Protein AF-A0A4V6NZZ9-F1 (afdb_monomer_lite)

Radius of gyration: 23.92 Å; chains: 1; bounding box: 42×45×60 Å

pLDDT: mean 83.62, std 13.36, range [43.34, 97.0]

Organism: NCBI:txid127458

Structure (mmCIF, N/CA/C/O backbone):
data_AF-A0A4V6NZZ9-F1
#
_entry.id   AF-A0A4V6NZZ9-F1
#
loop_
_atom_site.group_PDB
_atom_site.id
_atom_site.type_symbol
_atom_site.label_atom_id
_atom_site.label_alt_id
_atom_site.label_comp_id
_atom_site.label_asym_id
_atom_site.label_entity_id
_atom_site.label_seq_id
_atom_site.pdbx_PDB_ins_code
_atom_site.Cartn_x
_atom_site.Cartn_y
_atom_site.Cartn_z
_atom_site.occupancy
_atom_site.B_iso_or_equiv
_atom_site.auth_seq_id
_atom_site.auth_comp_id
_atom_site.auth_asym_id
_atom_site.auth_atom_id
_atom_site.pdbx_PDB_model_num
ATOM 1 N N . MET A 1 1 ? 29.992 -33.718 -36.422 1.00 43.66 1 MET A N 1
ATOM 2 C CA . MET A 1 1 ? 28.604 -33.218 -36.362 1.00 43.66 1 MET A CA 1
ATOM 3 C C . MET A 1 1 ? 28.650 -31.976 -35.495 1.00 43.66 1 MET A C 1
ATOM 5 O O . MET A 1 1 ? 28.782 -32.133 -34.294 1.00 43.66 1 MET A O 1
ATOM 9 N N . ASN A 1 2 ? 28.701 -30.781 -36.085 1.00 43.34 2 ASN A N 1
ATOM 10 C CA . ASN A 1 2 ? 28.730 -29.532 -35.322 1.00 43.34 2 ASN A CA 1
ATOM 11 C C . ASN A 1 2 ? 27.584 -28.636 -35.777 1.00 43.34 2 ASN A C 1
ATOM 13 O O . ASN A 1 2 ? 27.246 -28.614 -36.958 1.00 43.34 2 ASN A O 1
ATOM 17 N N . ALA A 1 3 ? 26.988 -28.029 -34.759 1.00 56.53 3 ALA A N 1
ATOM 18 C CA . ALA A 1 3 ? 25.713 -27.346 -34.683 1.00 56.53 3 ALA A CA 1
ATOM 19 C C . ALA A 1 3 ? 25.401 -26.397 -35.845 1.00 56.53 3 ALA A C 1
ATOM 21 O O . ALA A 1 3 ? 26.280 -25.747 -36.403 1.00 56.53 3 ALA A O 1
ATOM 22 N N . VAL A 1 4 ? 24.106 -26.331 -36.152 1.00 58.25 4 VAL A N 1
ATOM 23 C CA . VAL A 1 4 ? 23.476 -25.318 -37.002 1.00 58.25 4 VAL A CA 1
ATOM 24 C C . VAL A 1 4 ? 23.918 -23.934 -36.501 1.00 58.25 4 VAL A C 1
ATOM 26 O O . VAL A 1 4 ? 23.818 -23.703 -35.293 1.00 58.25 4 VAL A O 1
ATOM 29 N N . PRO A 1 5 ? 24.464 -23.053 -37.360 1.00 60.06 5 PRO A N 1
ATOM 30 C CA . PRO A 1 5 ? 24.799 -21.702 -36.946 1.00 60.06 5 PRO A CA 1
ATOM 31 C C . PRO A 1 5 ? 23.506 -20.988 -36.562 1.00 60.06 5 PRO A C 1
ATOM 33 O O . PRO A 1 5 ? 22.505 -21.101 -37.263 1.00 60.06 5 PRO A O 1
ATOM 36 N N . ASP A 1 6 ? 23.555 -20.324 -35.413 1.00 66.19 6 ASP A N 1
ATOM 37 C CA . ASP A 1 6 ? 22.527 -19.425 -34.905 1.00 66.19 6 ASP A CA 1
ATOM 38 C C . ASP A 1 6 ? 22.028 -18.535 -36.056 1.00 66.19 6 ASP A C 1
ATOM 40 O O . ASP A 1 6 ? 22.841 -17.912 -36.741 1.00 66.19 6 ASP A O 1
ATOM 44 N N . ASP A 1 7 ? 20.717 -18.543 -36.314 1.00 66.06 7 ASP A N 1
ATOM 45 C CA . ASP A 1 7 ? 20.020 -17.955 -37.479 1.00 66.06 7 ASP A CA 1
ATOM 46 C C . ASP A 1 7 ? 20.106 -16.409 -37.547 1.00 66.06 7 ASP A C 1
ATOM 48 O O . ASP A 1 7 ? 19.305 -15.734 -38.202 1.00 66.06 7 ASP A O 1
ATOM 52 N N . LEU A 1 8 ? 21.073 -15.811 -36.859 1.00 68.75 8 LEU A N 1
ATOM 53 C CA . LEU A 1 8 ? 21.315 -14.383 -36.836 1.00 68.75 8 LEU A CA 1
ATOM 54 C C . LEU A 1 8 ? 22.220 -14.014 -38.012 1.00 68.75 8 LEU A C 1
ATOM 56 O O . LEU A 1 8 ? 23.381 -14.419 -38.095 1.00 68.75 8 LEU A O 1
ATOM 60 N N . LEU A 1 9 ? 21.682 -13.218 -38.943 1.00 74.62 9 LEU A N 1
ATOM 61 C CA . LEU A 1 9 ? 22.516 -12.563 -39.951 1.00 74.62 9 LEU A CA 1
ATOM 62 C C . LEU A 1 9 ? 23.601 -11.743 -39.227 1.00 74.62 9 LEU A C 1
ATOM 64 O O . LEU A 1 9 ? 23.307 -11.189 -38.170 1.00 74.62 9 LEU A O 1
ATOM 68 N N . PRO A 1 10 ? 24.820 -11.603 -39.784 1.00 68.62 10 PRO A N 1
ATOM 69 C CA . PRO A 1 10 ? 25.915 -10.852 -39.150 1.00 68.62 10 PRO A CA 1
ATOM 70 C C . PRO A 1 10 ? 25.541 -9.421 -38.732 1.00 68.62 10 PRO A C 1
ATOM 72 O O . PRO A 1 10 ? 26.131 -8.846 -37.828 1.00 68.62 10 PRO A O 1
ATOM 75 N N . GLU A 1 11 ? 24.531 -8.850 -39.383 1.00 70.00 11 GLU A N 1
ATOM 76 C CA . GLU A 1 11 ? 23.946 -7.539 -39.091 1.00 70.00 11 GLU A CA 1
ATOM 77 C C . GLU A 1 11 ? 23.176 -7.486 -37.752 1.00 70.00 11 GLU A C 1
ATOM 79 O O . GLU A 1 11 ? 22.865 -6.398 -37.270 1.00 70.00 11 GLU A O 1
ATOM 84 N N . TYR A 1 12 ? 22.884 -8.640 -37.147 1.00 69.44 12 TYR A N 1
ATOM 85 C CA . TYR A 1 12 ? 22.201 -8.807 -35.861 1.00 69.44 12 TYR A CA 1
ATOM 86 C C . TYR A 1 12 ? 23.116 -9.366 -34.756 1.00 69.44 12 TYR A C 1
ATOM 88 O O . TYR A 1 12 ? 22.624 -9.702 -33.677 1.00 69.44 12 TYR A O 1
ATOM 96 N N . ASP A 1 13 ? 24.432 -9.439 -34.991 1.00 73.31 13 ASP A N 1
ATOM 97 C CA . ASP A 1 13 ? 25.426 -9.723 -33.947 1.00 73.31 13 ASP A CA 1
ATOM 98 C C . ASP A 1 13 ? 25.680 -8.450 -33.119 1.00 73.31 13 ASP A C 1
ATOM 100 O O . ASP A 1 13 ? 26.605 -7.670 -33.359 1.00 73.31 13 ASP A O 1
ATOM 104 N N . PHE A 1 14 ? 24.760 -8.163 -32.197 1.00 81.12 14 PHE A N 1
ATOM 105 C CA . PHE A 1 14 ? 24.847 -6.989 -31.334 1.00 81.12 14 PHE A CA 1
ATOM 106 C C . PHE A 1 14 ? 25.808 -7.236 -30.163 1.00 81.12 14 PHE A C 1
ATOM 108 O O . PHE A 1 14 ? 25.621 -8.154 -29.364 1.00 81.12 14 PHE A O 1
ATOM 115 N N . ASP A 1 15 ? 26.792 -6.349 -29.994 1.00 81.12 15 ASP A N 1
ATOM 116 C CA . ASP A 1 15 ? 27.679 -6.358 -28.828 1.00 81.12 15 ASP A CA 1
ATOM 117 C C . ASP A 1 15 ? 26.951 -5.834 -27.576 1.00 81.12 15 ASP A C 1
ATOM 119 O O . ASP A 1 15 ? 26.801 -4.629 -27.357 1.00 81.12 15 ASP A O 1
ATOM 123 N N . TYR A 1 16 ? 26.507 -6.762 -26.728 1.00 80.06 16 TYR A N 1
ATOM 124 C CA . TYR A 1 16 ? 25.882 -6.469 -25.437 1.00 80.06 16 TYR A CA 1
ATOM 125 C C . TYR A 1 16 ? 26.884 -6.366 -24.273 1.00 80.06 16 TYR A C 1
ATOM 127 O O . TYR A 1 16 ? 26.459 -6.278 -23.120 1.00 80.06 16 TYR A O 1
ATOM 135 N N . SER A 1 17 ? 28.200 -6.346 -24.518 1.00 83.06 17 SER A N 1
ATOM 136 C CA . SER A 1 17 ? 29.222 -6.307 -23.452 1.00 83.06 17 SER A CA 1
ATOM 137 C C . SER A 1 17 ? 29.140 -5.065 -22.554 1.00 83.06 17 SER A C 1
ATOM 139 O O . SER A 1 17 ? 29.576 -5.101 -21.405 1.00 83.06 17 SER A O 1
ATOM 141 N N . GLN A 1 18 ? 28.558 -3.977 -23.063 1.00 83.44 18 GLN A N 1
ATOM 142 C CA . GLN A 1 18 ? 28.324 -2.725 -22.335 1.00 83.44 18 GLN A CA 1
ATOM 143 C C . GLN A 1 18 ? 26.859 -2.541 -21.909 1.00 83.44 18 GLN A C 1
ATOM 145 O O . GLN A 1 18 ? 26.487 -1.472 -21.420 1.00 8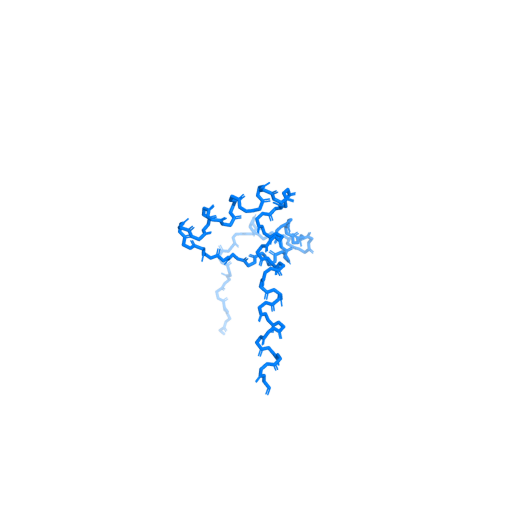3.44 18 GLN A O 1
ATOM 150 N N . ALA A 1 19 ? 26.004 -3.549 -22.103 1.00 84.25 19 ALA A N 1
ATOM 151 C CA . ALA A 1 19 ? 24.608 -3.462 -21.707 1.00 84.25 19 ALA A CA 1
ATOM 152 C C . ALA A 1 19 ? 24.508 -3.337 -20.181 1.00 84.25 19 ALA A C 1
ATOM 154 O O . ALA A 1 19 ? 24.965 -4.197 -19.429 1.00 84.25 19 ALA A O 1
ATOM 155 N N . GLN A 1 20 ? 23.893 -2.251 -19.718 1.00 82.50 20 GLN A N 1
ATOM 156 C CA . GLN A 1 20 ? 23.649 -2.036 -18.299 1.00 82.50 20 GLN A CA 1
ATOM 157 C C . GLN A 1 20 ? 22.240 -2.496 -17.922 1.00 82.50 20 GLN A C 1
ATOM 159 O O . GLN A 1 20 ? 21.301 -2.324 -18.709 1.00 82.50 20 GLN A O 1
ATOM 164 N N . PRO A 1 21 ? 22.058 -3.043 -16.707 1.00 81.38 21 PRO A N 1
ATOM 165 C CA . PRO A 1 21 ? 20.731 -3.312 -16.183 1.00 81.38 21 PRO A CA 1
ATOM 166 C C . PRO A 1 21 ? 19.882 -2.032 -16.230 1.00 81.38 21 PRO A C 1
ATOM 168 O O .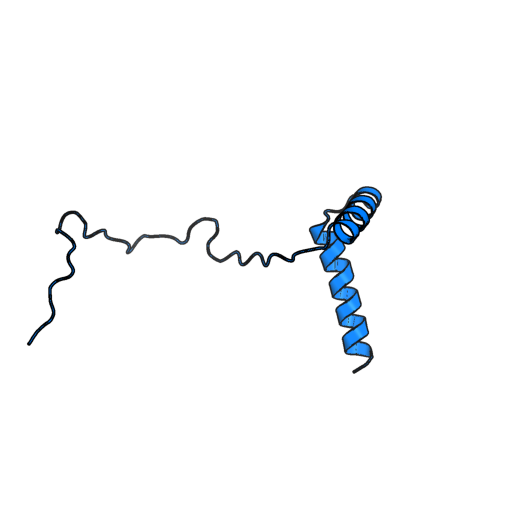 PRO A 1 21 ? 20.335 -0.954 -15.848 1.00 81.38 21 PRO A O 1
ATOM 171 N N . ASN A 1 22 ? 18.654 -2.133 -16.743 1.00 79.44 22 ASN A N 1
ATOM 172 C CA . ASN A 1 22 ? 17.774 -0.972 -16.877 1.00 79.44 22 ASN A CA 1
ATOM 173 C C . ASN A 1 22 ? 17.403 -0.380 -15.495 1.00 79.44 22 ASN A C 1
ATOM 175 O O . ASN A 1 22 ? 17.627 -0.994 -14.457 1.00 79.44 22 ASN A O 1
ATOM 179 N N . ARG A 1 23 ? 16.754 0.794 -15.459 1.00 72.69 23 ARG A N 1
ATOM 180 C CA . ARG A 1 23 ? 16.341 1.466 -14.201 1.00 72.69 23 ARG A CA 1
ATOM 181 C C . ARG A 1 23 ? 15.396 0.655 -13.290 1.00 72.69 23 ARG A C 1
ATOM 183 O O . ARG A 1 23 ? 15.098 1.089 -12.178 1.00 72.69 23 ARG A O 1
ATOM 190 N N . PHE A 1 24 ? 14.865 -0.459 -13.788 1.00 71.88 24 PHE A N 1
ATOM 191 C CA . PHE A 1 24 ? 13.996 -1.390 -13.071 1.00 71.88 24 PHE A CA 1
ATOM 192 C C . PHE A 1 24 ? 14.723 -2.682 -12.678 1.00 71.88 24 PHE A C 1
ATOM 194 O O . PHE A 1 24 ? 14.202 -3.461 -11.882 1.00 71.88 24 PHE A O 1
ATOM 201 N N . ALA A 1 25 ? 15.926 -2.915 -13.196 1.00 73.44 25 ALA A N 1
ATOM 202 C CA . ALA A 1 25 ? 16.714 -4.081 -12.870 1.00 73.44 25 ALA A CA 1
ATOM 203 C C . ALA A 1 25 ? 17.190 -4.002 -11.414 1.00 73.44 25 ALA A C 1
ATOM 205 O O . ALA A 1 25 ? 17.652 -2.964 -10.944 1.00 73.44 25 ALA A O 1
ATOM 206 N N . GLY A 1 26 ? 17.021 -5.099 -10.675 1.00 68.50 26 GLY A N 1
ATOM 207 C CA . GLY A 1 26 ? 17.368 -5.188 -9.253 1.00 68.50 26 GLY A CA 1
ATOM 208 C C . GLY A 1 26 ? 16.334 -4.598 -8.286 1.00 68.50 26 GLY A C 1
ATOM 209 O O . GLY A 1 26 ? 16.429 -4.844 -7.086 1.00 68.50 26 GLY A O 1
ATOM 210 N N . ARG A 1 27 ? 15.303 -3.886 -8.764 1.00 66.69 27 ARG A N 1
ATOM 211 C CA . ARG A 1 27 ? 14.157 -3.486 -7.932 1.00 66.69 27 ARG A CA 1
ATOM 212 C C . ARG A 1 27 ? 13.098 -4.579 -7.963 1.00 66.69 27 ARG A C 1
ATOM 214 O O . ARG A 1 27 ? 12.137 -4.505 -8.723 1.00 66.69 27 ARG A O 1
ATOM 221 N N . ALA A 1 28 ? 13.264 -5.594 -7.122 1.00 64.50 28 ALA A N 1
ATOM 222 C CA . ALA A 1 28 ? 12.179 -6.523 -6.835 1.00 64.50 28 ALA A CA 1
ATOM 223 C C . ALA A 1 28 ? 11.131 -5.805 -5.966 1.00 64.50 28 ALA A C 1
ATOM 225 O O . ALA A 1 28 ? 11.155 -5.885 -4.742 1.00 64.50 28 ALA A O 1
ATOM 226 N N . ALA A 1 29 ? 10.233 -5.048 -6.596 1.00 69.00 29 ALA A N 1
ATOM 227 C CA . ALA A 1 29 ? 9.017 -4.594 -5.936 1.00 69.00 29 ALA A CA 1
ATOM 228 C C . ALA A 1 29 ? 8.038 -5.773 -5.919 1.00 69.00 29 ALA A C 1
ATOM 230 O O . ALA A 1 29 ? 7.468 -6.128 -6.950 1.00 69.00 29 ALA A O 1
ATOM 231 N N . ALA A 1 30 ? 7.884 -6.418 -4.763 1.00 76.06 30 ALA A N 1
ATOM 232 C CA . ALA A 1 30 ? 6.862 -7.439 -4.590 1.00 76.06 30 ALA A CA 1
ATOM 233 C C . ALA A 1 30 ? 5.486 -6.761 -4.543 1.00 76.06 30 ALA A C 1
ATOM 235 O O . ALA A 1 30 ? 5.243 -5.878 -3.721 1.00 76.06 30 ALA A O 1
ATOM 236 N N . THR A 1 31 ? 4.586 -7.150 -5.443 1.00 84.06 31 THR A N 1
ATOM 237 C CA . THR A 1 31 ? 3.205 -6.656 -5.452 1.00 84.06 31 THR A CA 1
ATOM 238 C C . THR A 1 31 ? 2.324 -7.561 -4.605 1.00 84.06 31 THR A C 1
ATOM 240 O O . THR A 1 31 ? 2.309 -8.773 -4.817 1.00 84.06 31 THR A O 1
ATOM 243 N N . VAL A 1 32 ? 1.544 -6.973 -3.699 1.00 85.12 32 VAL A N 1
ATOM 244 C CA . VAL A 1 32 ? 0.530 -7.685 -2.911 1.00 85.12 32 VAL A CA 1
ATOM 245 C C . VAL A 1 32 ? -0.853 -7.282 -3.407 1.00 85.12 32 VAL A C 1
ATOM 247 O O . VAL A 1 32 ? -1.142 -6.098 -3.569 1.00 85.12 32 VAL A O 1
ATOM 250 N N . THR A 1 33 ? -1.719 -8.262 -3.653 1.00 92.38 33 THR A N 1
ATOM 251 C CA . THR A 1 33 ? -3.115 -8.004 -4.013 1.00 92.38 33 THR A CA 1
ATOM 252 C C . THR A 1 33 ? -3.958 -7.878 -2.750 1.00 92.38 33 THR A C 1
ATOM 254 O O . THR A 1 33 ? -4.045 -8.814 -1.958 1.00 92.38 33 THR A O 1
ATOM 257 N N . LEU A 1 34 ? -4.607 -6.728 -2.579 1.00 92.06 34 LEU A N 1
ATOM 258 C CA . LEU A 1 34 ? -5.568 -6.485 -1.506 1.00 92.06 34 LEU A CA 1
ATOM 259 C C . LEU A 1 34 ? -6.992 -6.615 -2.046 1.00 92.06 34 LEU A C 1
ATOM 261 O O . LEU A 1 34 ? -7.266 -6.282 -3.201 1.00 92.06 34 LEU A O 1
ATOM 265 N N . ARG A 1 35 ? -7.917 -7.078 -1.203 1.00 97.00 35 ARG A N 1
ATOM 266 C CA . ARG A 1 35 ? -9.343 -7.015 -1.536 1.00 97.00 35 ARG A CA 1
ATOM 267 C C . ARG A 1 35 ? -9.818 -5.550 -1.563 1.00 97.00 35 ARG A C 1
ATOM 269 O O . ARG A 1 35 ? -9.255 -4.735 -0.829 1.00 97.00 35 ARG A O 1
ATOM 276 N N . PRO A 1 36 ? -10.850 -5.207 -2.358 1.00 95.69 36 PRO A N 1
ATOM 277 C CA . PRO A 1 36 ? -11.301 -3.820 -2.507 1.00 95.69 36 PRO A CA 1
ATOM 278 C C . PRO A 1 36 ? -11.722 -3.153 -1.191 1.00 95.69 36 PRO A C 1
ATOM 280 O O . PRO A 1 36 ? -11.364 -2.009 -0.937 1.00 95.69 36 PRO A O 1
ATOM 283 N N . ASP A 1 37 ? -12.431 -3.884 -0.331 1.00 96.12 3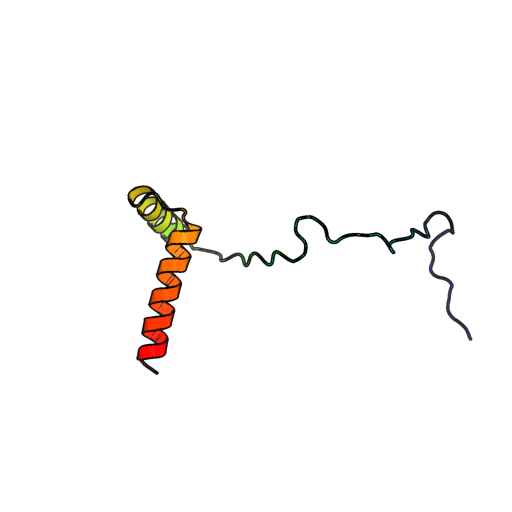7 ASP A N 1
ATOM 284 C CA . ASP A 1 37 ? -12.869 -3.431 0.993 1.00 96.12 37 ASP A CA 1
ATOM 285 C C . ASP A 1 37 ? -11.684 -3.095 1.911 1.00 96.12 37 ASP A C 1
ATOM 287 O O . ASP A 1 37 ? -11.662 -2.053 2.571 1.00 96.12 37 ASP A O 1
ATOM 291 N N . VAL A 1 38 ? -10.668 -3.960 1.907 1.00 95.00 38 VAL A N 1
ATOM 292 C CA . VAL A 1 38 ? -9.435 -3.784 2.682 1.00 95.00 38 VAL A CA 1
ATOM 293 C C . VAL A 1 38 ? -8.641 -2.585 2.170 1.00 95.00 38 VAL A C 1
ATOM 295 O O . VAL A 1 38 ? -8.176 -1.776 2.973 1.00 95.00 38 VAL A O 1
ATOM 298 N N . LEU A 1 39 ? -8.519 -2.441 0.847 1.00 94.62 39 LEU A N 1
ATOM 299 C CA . LEU A 1 39 ? -7.830 -1.313 0.225 1.00 94.62 39 LEU A CA 1
ATOM 300 C C . LEU A 1 39 ? -8.472 0.019 0.633 1.00 94.62 39 LEU A C 1
ATOM 302 O O . LEU A 1 39 ? -7.781 0.880 1.171 1.00 94.62 39 LEU A O 1
ATOM 306 N N . THR A 1 40 ? -9.793 0.155 0.471 1.00 95.94 40 THR A N 1
ATOM 307 C CA . THR A 1 40 ? -10.520 1.385 0.828 1.00 95.94 40 THR A CA 1
ATOM 308 C C . THR A 1 40 ? -10.331 1.759 2.297 1.00 95.94 40 THR A C 1
ATOM 310 O O . THR A 1 40 ? -10.123 2.928 2.630 1.00 95.94 40 THR A O 1
ATOM 313 N N . TYR A 1 41 ? -10.374 0.772 3.194 1.00 95.56 41 TYR A N 1
ATOM 314 C CA . TYR A 1 41 ? -10.161 1.012 4.617 1.00 95.56 41 TYR A CA 1
ATOM 315 C C . TYR A 1 41 ? -8.738 1.512 4.920 1.00 95.56 41 TYR A C 1
ATOM 317 O O . TYR A 1 41 ? -8.558 2.473 5.677 1.00 95.56 41 TYR A O 1
ATOM 325 N N . LEU A 1 42 ? -7.722 0.876 4.331 1.00 94.56 42 LEU A N 1
ATOM 326 C CA . LEU A 1 42 ? -6.322 1.232 4.564 1.00 94.56 42 LEU A CA 1
ATOM 327 C C . LEU A 1 42 ? -5.963 2.584 3.941 1.00 94.56 42 LEU A C 1
ATOM 329 O O . LEU A 1 42 ? -5.258 3.360 4.579 1.00 94.56 42 LEU A O 1
ATOM 333 N N . GLU A 1 43 ? -6.498 2.917 2.767 1.00 94.62 43 GLU A N 1
ATOM 334 C CA . GLU A 1 43 ? -6.308 4.227 2.129 1.00 94.62 43 GLU A CA 1
ATOM 335 C C . GLU A 1 43 ? -6.892 5.370 2.964 1.00 94.62 43 GLU A C 1
ATOM 337 O O . GLU A 1 43 ? -6.224 6.386 3.189 1.00 94.62 43 GLU A O 1
ATOM 342 N N . ALA A 1 44 ? -8.112 5.202 3.484 1.00 95.56 44 ALA A N 1
ATOM 343 C CA . ALA A 1 44 ? -8.740 6.202 4.347 1.00 95.56 44 ALA A CA 1
ATOM 344 C C . ALA A 1 44 ? -7.911 6.436 5.620 1.00 95.56 44 ALA A C 1
ATOM 346 O O . ALA A 1 44 ? -7.712 7.572 6.060 1.00 95.56 44 ALA A O 1
ATOM 347 N N . ARG A 1 45 ? -7.376 5.356 6.196 1.00 94.56 45 ARG A N 1
ATOM 348 C CA . ARG A 1 45 ? -6.563 5.413 7.413 1.00 94.56 45 ARG A CA 1
ATOM 349 C C . ARG A 1 45 ? -5.157 5.967 7.165 1.00 94.56 45 ARG A C 1
ATOM 351 O O . ARG A 1 45 ? -4.666 6.714 8.010 1.00 94.56 45 ARG A O 1
ATOM 358 N N . ALA A 1 46 ? -4.541 5.655 6.027 1.00 94.44 46 ALA A N 1
ATOM 359 C CA . ALA A 1 46 ? -3.258 6.217 5.610 1.00 94.44 46 ALA A CA 1
ATOM 360 C C . ALA A 1 46 ? -3.383 7.732 5.399 1.00 94.44 46 ALA A C 1
ATOM 362 O O . ALA A 1 46 ? -2.605 8.502 5.964 1.00 94.44 46 ALA A O 1
ATOM 363 N N . THR A 1 47 ? -4.454 8.162 4.721 1.00 93.75 47 THR A N 1
ATOM 364 C CA . THR A 1 47 ? -4.794 9.580 4.523 1.00 93.75 47 THR A CA 1
ATOM 365 C C . THR A 1 47 ? -4.978 10.310 5.853 1.00 93.75 47 THR A C 1
ATOM 367 O O . THR A 1 47 ? -4.404 11.377 6.055 1.00 93.75 47 THR A O 1
ATOM 370 N N . ALA A 1 48 ? -5.714 9.718 6.799 1.00 94.75 48 ALA A N 1
ATOM 371 C CA . ALA A 1 48 ? -5.916 10.301 8.127 1.00 94.75 48 ALA A CA 1
ATOM 372 C C . ALA A 1 48 ? -4.611 10.452 8.934 1.00 94.75 48 ALA A C 1
ATOM 374 O O . ALA A 1 48 ? -4.524 11.315 9.806 1.00 94.75 48 ALA A O 1
ATOM 375 N N . LYS A 1 49 ? -3.604 9.616 8.655 1.00 91.50 49 LYS A N 1
ATOM 376 C CA . LYS A 1 49 ? -2.278 9.662 9.287 1.00 91.50 49 LYS A CA 1
ATOM 377 C C . LYS A 1 49 ? -1.243 10.474 8.502 1.00 91.50 49 LYS A C 1
ATOM 379 O O . LYS A 1 49 ? -0.151 10.682 9.021 1.00 91.50 49 LYS A O 1
ATOM 384 N N . GLY A 1 50 ? -1.563 10.913 7.284 1.00 93.31 50 GLY A N 1
ATOM 385 C CA . GLY A 1 50 ? -0.616 11.585 6.392 1.00 93.31 50 GLY A CA 1
ATOM 386 C C . GLY A 1 50 ? 0.535 10.692 5.913 1.00 93.31 50 GLY A C 1
ATOM 387 O O . GLY A 1 50 ? 1.604 11.212 5.610 1.00 93.31 50 GLY A O 1
ATOM 388 N N . LEU A 1 51 ? 0.338 9.369 5.872 1.00 92.06 51 LEU A N 1
ATOM 389 C CA . LEU A 1 51 ? 1.339 8.387 5.433 1.00 92.06 51 LEU A CA 1
ATOM 390 C C . LEU A 1 51 ? 0.981 7.815 4.058 1.00 92.06 51 LEU A C 1
ATOM 392 O O . LEU A 1 51 ? -0.193 7.788 3.678 1.00 92.06 51 LEU A O 1
ATOM 396 N N . SER A 1 52 ? 1.976 7.298 3.333 1.00 93.31 52 SER A N 1
ATOM 397 C CA . SER A 1 52 ? 1.709 6.478 2.149 1.00 93.31 52 SER A CA 1
ATOM 398 C C . SER A 1 52 ? 1.028 5.164 2.546 1.00 93.31 52 SER A C 1
ATOM 400 O O . SER A 1 52 ? 1.333 4.582 3.589 1.00 93.31 52 SER A O 1
ATOM 402 N N . LEU A 1 53 ? 0.143 4.649 1.683 1.00 91.62 53 LEU A N 1
ATOM 403 C CA . LEU A 1 53 ? -0.488 3.338 1.871 1.00 91.62 53 LEU A CA 1
ATOM 404 C C . LEU A 1 53 ? 0.563 2.240 2.081 1.00 91.62 53 LEU A C 1
ATOM 406 O O . LEU A 1 53 ? 0.418 1.417 2.977 1.00 91.62 53 LEU A O 1
ATOM 410 N N . GLY A 1 54 ? 1.629 2.247 1.275 1.00 90.88 54 GLY A N 1
ATOM 411 C CA . GLY A 1 54 ? 2.687 1.239 1.358 1.00 90.88 54 GLY A CA 1
ATOM 412 C C . GLY A 1 54 ? 3.443 1.281 2.687 1.00 90.88 54 GLY A C 1
ATOM 413 O O . GLY A 1 54 ? 3.667 0.238 3.289 1.00 90.88 54 GLY A O 1
ATOM 414 N N . GLU A 1 55 ? 3.777 2.478 3.171 1.00 91.38 55 GLU A N 1
ATOM 415 C CA . GLU A 1 55 ? 4.443 2.663 4.469 1.00 91.38 55 GLU A CA 1
ATOM 416 C C . GLU A 1 55 ? 3.549 2.165 5.606 1.00 91.38 55 GLU A C 1
ATOM 418 O O . GLU A 1 55 ? 3.966 1.336 6.407 1.00 91.38 55 GLU A O 1
ATOM 423 N N . MET A 1 56 ? 2.277 2.576 5.616 1.00 92.38 56 MET A N 1
ATOM 424 C CA . MET A 1 56 ? 1.331 2.142 6.641 1.00 92.38 56 MET A CA 1
ATOM 425 C C . MET A 1 56 ? 1.115 0.619 6.641 1.00 92.38 56 MET A C 1
ATOM 427 O O . MET A 1 56 ? 0.967 0.023 7.710 1.00 92.38 56 MET A O 1
ATOM 431 N N . VAL A 1 57 ? 1.045 -0.007 5.463 1.00 93.50 57 VAL A N 1
ATOM 432 C CA . VAL A 1 57 ? 0.869 -1.461 5.342 1.00 93.50 57 VAL A CA 1
ATOM 433 C C . VAL A 1 57 ? 2.096 -2.200 5.864 1.00 93.50 57 VAL A C 1
ATOM 435 O O . VAL A 1 57 ? 1.930 -3.148 6.626 1.00 93.50 57 VAL A O 1
ATOM 438 N N . ASN A 1 58 ? 3.303 -1.753 5.520 1.00 92.94 58 ASN A N 1
ATOM 439 C CA . ASN A 1 58 ? 4.532 -2.369 6.020 1.00 92.94 58 ASN A CA 1
ATOM 440 C C . ASN A 1 58 ? 4.646 -2.242 7.544 1.00 92.94 58 ASN A C 1
ATOM 442 O O . ASN A 1 58 ? 4.827 -3.257 8.208 1.00 92.94 58 ASN A O 1
ATOM 446 N N . ASP A 1 59 ? 4.397 -1.057 8.110 1.00 93.88 59 ASP A N 1
ATOM 447 C CA . ASP A 1 59 ? 4.386 -0.840 9.567 1.00 93.88 59 ASP A CA 1
ATOM 448 C C . ASP A 1 59 ? 3.399 -1.761 10.306 1.00 93.88 59 ASP A C 1
ATOM 450 O O . ASP A 1 59 ? 3.588 -2.092 11.47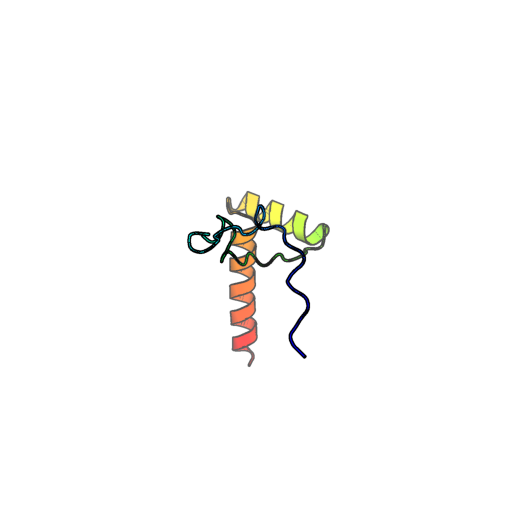9 1.00 93.88 59 ASP A O 1
ATOM 454 N N . MET A 1 60 ? 2.278 -2.102 9.662 1.00 92.94 60 MET A N 1
ATOM 455 C CA . MET A 1 60 ? 1.281 -3.015 10.221 1.00 92.94 60 MET A CA 1
ATOM 456 C C . MET A 1 60 ? 1.768 -4.465 10.149 1.00 92.94 60 MET A C 1
ATOM 458 O O . MET A 1 60 ? 1.692 -5.174 11.148 1.00 92.94 60 MET A O 1
ATOM 462 N N . LEU A 1 61 ? 2.310 -4.877 9.001 1.00 93.75 61 LEU A N 1
ATOM 463 C CA . LEU A 1 61 ? 2.831 -6.228 8.795 1.00 93.75 61 LEU A CA 1
ATOM 464 C C . LEU A 1 61 ? 4.052 -6.524 9.674 1.00 93.75 61 LEU A C 1
ATOM 466 O O . LEU A 1 61 ? 4.165 -7.634 10.180 1.00 93.75 61 LEU A O 1
ATOM 470 N N . GLU A 1 62 ? 4.935 -5.551 9.905 1.00 95.56 62 GLU A N 1
ATOM 471 C CA . GLU A 1 62 ? 6.082 -5.703 10.812 1.00 95.56 62 GLU A CA 1
ATOM 472 C C . GLU A 1 62 ? 5.631 -6.005 12.246 1.00 95.56 62 GLU A C 1
ATOM 474 O O . GLU A 1 62 ? 6.115 -6.951 12.864 1.00 95.56 62 GLU A O 1
ATOM 479 N N . LYS A 1 63 ? 4.626 -5.277 12.746 1.00 95.50 63 LYS A N 1
ATOM 480 C CA . LYS A 1 63 ? 4.041 -5.536 14.073 1.00 95.50 63 LYS A CA 1
ATOM 481 C C . LYS A 1 63 ? 3.356 -6.893 14.147 1.00 95.50 63 LYS A C 1
ATOM 483 O O . LYS A 1 63 ? 3.465 -7.580 15.159 1.00 95.50 63 LYS A O 1
ATOM 488 N N . ASP A 1 64 ? 2.656 -7.290 13.087 1.00 94.88 64 ASP A N 1
ATOM 489 C CA . ASP A 1 64 ? 2.027 -8.610 13.028 1.00 94.88 64 ASP A CA 1
ATOM 490 C C . ASP A 1 64 ? 3.087 -9.726 13.045 1.00 94.88 64 ASP A C 1
ATOM 492 O O . ASP A 1 64 ? 2.900 -10.730 13.731 1.00 94.88 64 ASP A O 1
ATOM 496 N N . ILE A 1 65 ? 4.229 -9.543 12.368 1.00 96.19 65 ILE A N 1
ATOM 497 C CA . ILE A 1 65 ? 5.365 -10.480 12.417 1.00 96.19 65 ILE A CA 1
ATOM 498 C C . ILE A 1 65 ? 5.914 -10.600 13.843 1.00 96.19 65 ILE A C 1
ATOM 500 O O . ILE A 1 65 ? 6.121 -11.718 14.315 1.00 96.19 65 ILE A O 1
ATOM 504 N N . GLU A 1 66 ? 6.109 -9.482 14.547 1.00 95.81 66 GLU A N 1
ATOM 505 C CA . GLU A 1 66 ? 6.563 -9.489 15.946 1.00 95.81 66 GLU A CA 1
ATOM 506 C C . GLU A 1 66 ? 5.604 -10.269 16.853 1.00 95.81 66 GLU A C 1
ATOM 508 O O . GLU A 1 66 ? 6.040 -11.086 17.665 1.00 95.81 66 GLU A O 1
ATOM 513 N N . LEU A 1 67 ? 4.293 -10.060 16.691 1.00 95.94 67 LEU A N 1
ATOM 514 C CA . LEU A 1 67 ? 3.273 -10.780 17.455 1.00 95.94 67 LEU A CA 1
ATOM 515 C C . LEU A 1 67 ? 3.278 -12.282 17.150 1.00 95.94 67 LEU A C 1
ATOM 517 O O . LEU A 1 67 ? 3.116 -13.086 18.067 1.00 95.94 67 LEU A O 1
ATOM 521 N N . ILE A 1 68 ? 3.471 -12.669 15.888 1.00 94.94 68 ILE A N 1
ATOM 522 C CA . ILE A 1 68 ? 3.540 -14.078 15.477 1.00 94.94 68 ILE A CA 1
ATOM 523 C C . ILE A 1 68 ? 4.783 -14.755 16.064 1.00 94.94 68 ILE A C 1
ATOM 525 O O . ILE A 1 68 ? 4.678 -15.856 16.605 1.00 94.94 68 ILE A O 1
ATOM 529 N N . GLU A 1 69 ? 5.947 -14.110 15.990 1.00 94.81 69 GLU A N 1
ATOM 530 C CA . GLU A 1 69 ? 7.191 -14.669 16.532 1.00 94.81 69 GLU A CA 1
ATOM 531 C C . GLU A 1 69 ? 7.196 -14.695 18.069 1.00 94.81 69 GLU A C 1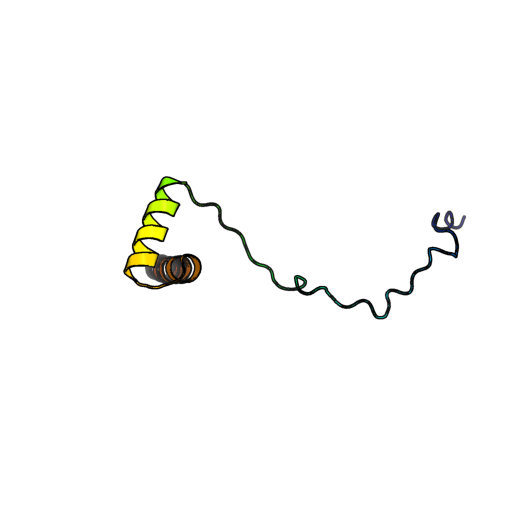
ATOM 533 O O . GLU A 1 69 ? 7.800 -15.588 18.650 1.00 94.81 69 GLU A O 1
ATOM 538 N N . ALA A 1 70 ? 6.479 -13.791 18.745 1.00 90.06 70 ALA A N 1
ATOM 539 C CA . ALA A 1 70 ? 6.361 -13.797 20.207 1.00 90.06 70 ALA A CA 1
ATOM 540 C C . ALA A 1 70 ? 5.521 -14.961 20.771 1.00 90.06 70 ALA A C 1
ATOM 542 O O . ALA A 1 70 ? 5.623 -15.273 21.957 1.00 90.06 70 ALA A O 1
ATOM 543 N N . VAL A 1 71 ? 4.664 -15.580 19.952 1.00 90.69 71 VAL A N 1
ATOM 544 C CA . VAL A 1 71 ? 3.824 -16.734 20.338 1.00 90.69 71 VAL A CA 1
ATOM 545 C C . VAL A 1 71 ? 4.552 -18.073 20.126 1.00 90.69 71 VAL A C 1
ATOM 547 O O . VAL A 1 71 ? 4.075 -19.116 20.576 1.00 90.69 71 VAL A O 1
ATOM 550 N N . LYS A 1 72 ? 5.694 -18.045 19.440 1.00 68.75 72 LYS A N 1
ATOM 551 C CA . LYS A 1 72 ? 6.508 -19.204 19.067 1.00 68.75 72 LYS A CA 1
ATOM 552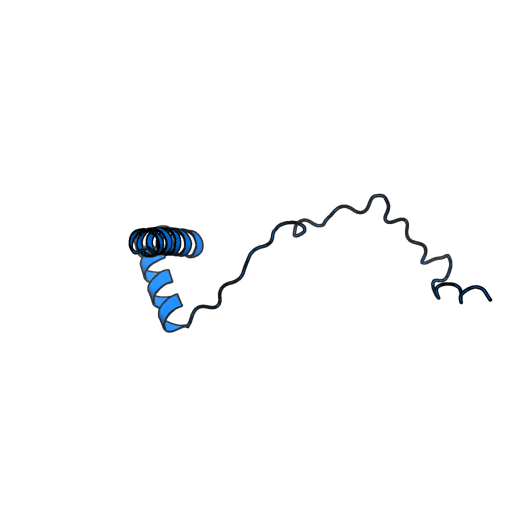 C C . LYS A 1 72 ? 7.424 -19.653 20.203 1.00 68.75 72 LYS A C 1
ATOM 554 O O . LYS A 1 72 ? 7.586 -20.886 20.337 1.00 68.75 72 LYS A O 1
#

Sequence (72 aa):
MNAVPDDLLPEYDFDYSQAQPNRFAGRAAATVTLRPDVLTYLEARATAKGLSLGEMVNDMLEKDIELIEAVK

Foldseek 3Di:
DDDDPDPDDPVRPDPCVVPDDPPCPPPPPDDDDDDPVRQVVLVVVCVVVVHDSVVSVVVVVVVVVVVVVVVD

Secondary structure (DSSP, 8-state):
------S--GGG----TTPPPPTTTT------PPPHHHHHHHHHHHHHHT--HHHHHHHHHHHHHHHHHHT-